Protein AF-A0A6A3YEK0-F1 (afdb_monomer)

Secondary structure (DSSP, 8-state):
---B-TT-PBPPPEEEEE-PPPSSHHHHHHHHHHHTT--HHHHHHHHHHHHHHT-EEEEESSSS--TT-----

pLDDT: mean 91.97, std 5.62, range [64.06, 97.31]

Solvent-accessible surface area (backbone atoms only — not comparable to full-atom values): 4391 Å² total; per-residue (Å²): 89,78,46,67,52,97,87,70,50,72,52,65,39,41,45,52,41,64,39,84,70,60,89,50,64,70,61,32,52,50,18,45,76,74,35,40,39,32,55,73,74,58,33,69,58,46,56,57,50,25,64,75,66,54,36,47,71,35,40,36,78,80,35,55,93,52,94,88,66,78,86,88,130

Organism: NCBI:txid53985

Sequence (73 aa):
MLLGDSLGRKYPPYLVLKVTSSKIAATRAENYAKRHSFGRLLWKKLSPLQARNNVVIYGNSSGCWNKGLKIDW

Radius of gyration: 13.13 Å; Cα contacts (8 Å, |Δi|>4): 91; chains: 1; bounding box: 36×17×31 Å

Structure (mmCIF, N/CA/C/O backbone):
data_AF-A0A6A3YEK0-F1
#
_entry.id   AF-A0A6A3YEK0-F1
#
loop_
_atom_site.group_PDB
_atom_site.id
_atom_site.type_symbol
_atom_site.label_atom_id
_atom_site.label_alt_id
_atom_site.label_comp_id
_atom_site.label_asym_id
_atom_site.label_entity_id
_atom_site.label_seq_id
_atom_site.pdbx_PDB_ins_code
_atom_site.Cartn_x
_atom_site.Cartn_y
_atom_site.Cartn_z
_atom_site.occupancy
_atom_site.B_iso_or_equiv
_atom_site.auth_seq_id
_atom_site.auth_comp_id
_atom_site.auth_asym_id
_atom_site.auth_atom_id
_atom_site.pdbx_PDB_model_num
ATOM 1 N N . MET A 1 1 ? -10.160 5.219 3.093 1.00 84.62 1 MET A N 1
ATOM 2 C CA . MET A 1 1 ? -11.435 4.660 3.568 1.00 84.62 1 MET A CA 1
ATOM 3 C C . MET A 1 1 ? -11.307 4.279 5.026 1.00 84.62 1 MET A C 1
ATOM 5 O O . MET A 1 1 ? -10.316 3.672 5.412 1.00 84.62 1 MET A O 1
ATOM 9 N N . LEU A 1 2 ? -12.305 4.665 5.814 1.00 86.88 2 LEU A N 1
ATOM 10 C CA . LEU A 1 2 ? -12.518 4.163 7.165 1.00 86.88 2 LEU A CA 1
ATOM 11 C C . LEU A 1 2 ? -13.534 3.024 7.061 1.00 86.88 2 LEU A C 1
ATOM 13 O O . LEU A 1 2 ? -14.554 3.193 6.394 1.00 86.88 2 LEU A O 1
ATOM 17 N N . LEU A 1 3 ? -13.236 1.879 7.664 1.00 88.81 3 LEU A N 1
ATOM 18 C CA . LEU A 1 3 ? -14.115 0.714 7.640 1.00 88.81 3 LEU A CA 1
ATOM 19 C C . LEU A 1 3 ? -14.695 0.500 9.034 1.00 88.81 3 LEU A C 1
ATOM 21 O O . LEU A 1 3 ? -13.990 0.660 10.035 1.00 88.81 3 LEU A O 1
ATOM 25 N N . GLY A 1 4 ? -15.966 0.116 9.081 1.00 90.38 4 GLY A N 1
ATOM 26 C CA . GLY A 1 4 ? -16.613 -0.324 10.305 1.00 90.38 4 GLY A CA 1
ATOM 27 C C . GLY A 1 4 ? -17.609 -1.443 10.040 1.00 90.38 4 GLY A C 1
ATOM 28 O O . GLY A 1 4 ? -18.171 -1.514 8.946 1.00 90.38 4 GLY A O 1
ATOM 29 N N . ASP A 1 5 ? -17.784 -2.326 11.021 1.00 91.12 5 ASP A N 1
ATOM 30 C CA . ASP A 1 5 ? -18.810 -3.371 10.978 1.00 91.12 5 ASP A CA 1
ATOM 31 C C . ASP A 1 5 ? -20.145 -2.873 11.566 1.00 91.12 5 ASP A C 1
ATOM 33 O O . ASP A 1 5 ? -20.237 -1.798 12.166 1.00 91.12 5 ASP A O 1
ATOM 37 N N . SER A 1 6 ? -21.207 -3.663 11.394 1.00 93.44 6 SER A N 1
ATOM 38 C CA . SER A 1 6 ? -22.541 -3.355 11.928 1.00 93.44 6 SER A CA 1
ATOM 39 C C . SER A 1 6 ? -22.613 -3.382 13.459 1.00 93.44 6 SER A C 1
ATOM 41 O O . SER A 1 6 ? -23.602 -2.931 14.026 1.00 93.44 6 SER A O 1
ATOM 43 N N . LEU A 1 7 ? -21.583 -3.906 14.130 1.00 94.56 7 LEU A N 1
ATOM 44 C CA . LEU A 1 7 ? -21.449 -3.907 15.587 1.00 94.56 7 LEU A CA 1
ATOM 45 C C . LEU A 1 7 ? -20.739 -2.640 16.090 1.00 94.56 7 LEU A C 1
ATOM 47 O O . LEU A 1 7 ? -20.485 -2.504 17.286 1.00 94.56 7 LEU A O 1
ATOM 51 N N . GLY A 1 8 ? -20.410 -1.709 15.189 1.00 90.81 8 GLY A N 1
ATOM 52 C CA . GLY A 1 8 ? -19.740 -0.457 15.512 1.00 90.81 8 GLY A CA 1
ATOM 53 C C . GLY A 1 8 ? -18.230 -0.593 15.707 1.00 90.81 8 GLY A C 1
ATOM 54 O O . GLY A 1 8 ? -17.590 0.379 16.121 1.00 90.81 8 GLY A O 1
ATOM 55 N N . ARG A 1 9 ? -17.626 -1.751 15.399 1.00 91.19 9 ARG A N 1
ATOM 56 C CA . ARG A 1 9 ? -16.165 -1.892 15.427 1.00 91.19 9 ARG A CA 1
ATOM 57 C C . ARG A 1 9 ? -15.565 -1.079 14.297 1.00 91.19 9 ARG A C 1
ATOM 59 O O . ARG A 1 9 ? -16.008 -1.169 13.158 1.00 91.19 9 ARG A O 1
ATOM 66 N N . LYS A 1 10 ? -14.528 -0.308 14.616 1.00 89.94 10 LYS A N 1
ATOM 67 C CA . LYS A 1 10 ? -13.753 0.474 13.649 1.00 89.94 10 LYS A CA 1
ATOM 68 C C . LYS A 1 10 ? -12.444 -0.247 13.370 1.00 89.94 10 LYS A C 1
ATOM 70 O O . LYS A 1 10 ? -11.736 -0.616 14.303 1.00 89.94 10 LYS A O 1
ATOM 75 N N . TYR A 1 11 ? -12.119 -0.408 12.096 1.00 89.25 11 TYR A N 1
ATOM 76 C CA . TYR A 1 11 ? -10.867 -1.017 11.656 1.00 89.25 11 TYR A CA 1
ATOM 77 C C . TYR A 1 11 ? -9.805 0.053 11.372 1.00 89.25 11 TYR A C 1
ATOM 79 O O . TYR A 1 11 ? -10.156 1.227 11.183 1.00 89.25 11 TYR A O 1
ATOM 87 N N . PRO A 1 12 ? -8.515 -0.334 11.309 1.00 90.69 12 PRO A N 1
ATOM 88 C CA . PRO A 1 12 ? -7.451 0.540 10.829 1.00 90.69 12 PRO A CA 1
ATOM 89 C C . PRO A 1 12 ? -7.849 1.247 9.523 1.00 90.69 12 PRO A C 1
ATOM 91 O O . PRO A 1 12 ? -8.421 0.612 8.631 1.00 90.69 12 PRO A O 1
ATOM 94 N N . PRO A 1 13 ? -7.580 2.555 9.370 1.00 91.75 13 PRO A N 1
ATOM 95 C CA . PRO A 1 13 ? -7.870 3.244 8.124 1.00 91.75 13 PRO A CA 1
ATOM 96 C C . PRO A 1 13 ? -7.024 2.689 6.974 1.00 91.75 13 PRO A C 1
ATOM 98 O O . PRO A 1 13 ? -5.846 2.372 7.139 1.00 91.75 13 PRO A O 1
ATOM 101 N N . TYR A 1 14 ? -7.617 2.654 5.783 1.00 91.69 14 TYR A N 1
ATOM 102 C CA . TYR A 1 14 ? -6.948 2.275 4.542 1.00 91.69 14 TYR A CA 1
ATOM 103 C C . TYR A 1 14 ? -6.770 3.500 3.647 1.00 91.69 14 TYR A C 1
ATOM 105 O O . TYR A 1 14 ? -7.741 4.185 3.321 1.00 91.69 14 TYR A O 1
ATOM 113 N N . LEU A 1 15 ? -5.552 3.789 3.211 1.00 92.44 15 LEU A N 1
ATOM 114 C CA . LEU A 1 15 ? -5.234 4.901 2.316 1.00 92.44 15 LEU A CA 1
ATOM 115 C C . LEU A 1 15 ? -4.707 4.368 0.986 1.00 92.44 15 LEU A C 1
ATOM 117 O O . LEU A 1 15 ? -4.005 3.362 0.947 1.00 92.44 15 LEU A O 1
ATOM 121 N N . VAL A 1 16 ? -5.016 5.065 -0.106 1.00 93.38 16 VAL A N 1
ATOM 122 C CA . VAL A 1 16 ? -4.428 4.785 -1.419 1.00 93.38 16 VAL A CA 1
ATOM 123 C C . VAL A 1 16 ? -3.753 6.048 -1.918 1.00 93.38 16 VAL A C 1
ATOM 125 O O . VAL A 1 16 ? -4.394 7.086 -2.042 1.00 93.38 16 VAL A O 1
ATOM 128 N N . LEU A 1 17 ? -2.455 5.960 -2.186 1.00 93.56 17 LEU A N 1
ATOM 129 C CA . LEU A 1 17 ? -1.655 7.051 -2.720 1.00 93.56 17 LEU A CA 1
ATOM 130 C C . LEU A 1 17 ? -1.320 6.781 -4.182 1.00 93.56 17 LEU A C 1
ATOM 132 O O . LEU A 1 17 ? -1.033 5.650 -4.585 1.00 93.56 17 LEU A O 1
ATOM 136 N N . LYS A 1 18 ? -1.328 7.846 -4.984 1.00 94.00 18 LYS A N 1
ATOM 137 C CA . LYS A 1 18 ? -0.929 7.758 -6.384 1.00 94.00 18 LYS A CA 1
ATOM 138 C C . LYS A 1 18 ? 0.581 7.543 -6.475 1.00 94.00 18 LYS A C 1
ATOM 140 O O . LYS A 1 18 ? 1.348 8.387 -6.021 1.00 94.00 18 LYS A O 1
ATOM 145 N N . VAL A 1 19 ? 1.008 6.438 -7.081 1.00 93.38 19 VAL A N 1
ATOM 146 C CA . VAL A 1 19 ? 2.425 6.137 -7.334 1.00 93.38 19 VAL A CA 1
ATOM 147 C C . VAL A 1 19 ? 2.643 5.568 -8.727 1.00 93.38 19 VAL A C 1
ATOM 149 O O . VAL A 1 19 ? 1.822 4.820 -9.261 1.00 93.38 19 VAL A O 1
ATOM 152 N N . THR A 1 20 ? 3.799 5.880 -9.302 1.00 93.56 20 THR A N 1
ATOM 153 C CA . THR A 1 20 ? 4.244 5.290 -10.564 1.00 93.56 20 THR A CA 1
ATOM 154 C C . THR A 1 20 ? 4.862 3.921 -10.303 1.00 93.56 20 THR A C 1
ATOM 156 O O . THR A 1 20 ? 5.791 3.782 -9.508 1.00 93.56 20 THR A O 1
ATOM 159 N N . SER A 1 21 ? 4.359 2.895 -10.985 1.00 90.69 21 SER A N 1
ATOM 160 C CA . SER A 1 21 ? 4.898 1.538 -10.892 1.00 90.69 21 SER A CA 1
ATOM 161 C C . SER A 1 21 ? 6.314 1.456 -11.471 1.00 90.69 21 SER A C 1
ATOM 163 O O . SER A 1 21 ? 6.661 2.180 -12.405 1.00 90.69 21 SER A O 1
ATOM 165 N N . SER A 1 22 ? 7.122 0.509 -10.984 1.00 93.12 22 SER A N 1
ATOM 166 C CA . SER A 1 22 ? 8.423 0.226 -11.606 1.00 93.12 22 SER A CA 1
ATOM 167 C C . SER A 1 22 ? 8.252 -0.161 -13.080 1.00 93.12 22 SER A C 1
ATOM 169 O O . SER A 1 22 ? 7.303 -0.869 -13.436 1.00 93.12 22 SER A O 1
ATOM 171 N N . LYS A 1 23 ? 9.184 0.274 -13.936 1.00 95.25 23 LYS A N 1
ATOM 172 C CA . LYS A 1 23 ? 9.264 -0.157 -15.344 1.00 95.25 23 LYS A CA 1
ATOM 173 C C . LYS A 1 23 ? 9.746 -1.607 -15.474 1.00 95.25 23 LYS A C 1
ATOM 175 O O . LYS A 1 23 ? 9.402 -2.275 -16.438 1.00 95.25 23 LYS A O 1
ATOM 180 N N . ILE A 1 24 ? 10.487 -2.104 -14.482 1.00 96.81 24 ILE A N 1
ATOM 181 C CA . ILE A 1 24 ? 11.009 -3.473 -14.452 1.00 96.81 24 ILE A CA 1
ATOM 182 C C . ILE A 1 24 ? 9.916 -4.403 -13.917 1.00 96.81 24 ILE A C 1
ATOM 184 O O . ILE A 1 24 ? 9.496 -4.261 -12.766 1.00 96.81 24 ILE A O 1
ATOM 188 N N . ALA A 1 25 ? 9.466 -5.356 -14.739 1.00 96.44 25 ALA A N 1
ATOM 189 C CA . ALA A 1 25 ? 8.338 -6.240 -14.429 1.00 96.44 25 ALA A CA 1
ATOM 190 C C . ALA A 1 25 ? 8.551 -7.060 -13.144 1.00 96.44 25 ALA A C 1
ATOM 192 O O . ALA A 1 25 ? 7.680 -7.067 -12.277 1.00 96.44 25 ALA A O 1
ATOM 193 N N . ALA A 1 26 ? 9.734 -7.661 -12.971 1.00 97.19 26 ALA A N 1
ATOM 194 C CA . ALA A 1 26 ? 10.072 -8.427 -11.769 1.00 97.19 26 ALA A CA 1
ATOM 195 C C . ALA A 1 26 ? 10.002 -7.562 -10.497 1.00 97.19 26 ALA A C 1
ATOM 197 O O . ALA A 1 26 ? 9.359 -7.930 -9.515 1.00 97.19 26 ALA A O 1
ATOM 198 N N . THR A 1 27 ? 10.579 -6.357 -10.533 1.00 96.44 27 THR A N 1
ATOM 199 C CA . THR A 1 27 ? 10.508 -5.406 -9.413 1.00 96.44 27 THR A CA 1
ATOM 200 C C . THR A 1 27 ? 9.080 -4.929 -9.158 1.00 96.44 27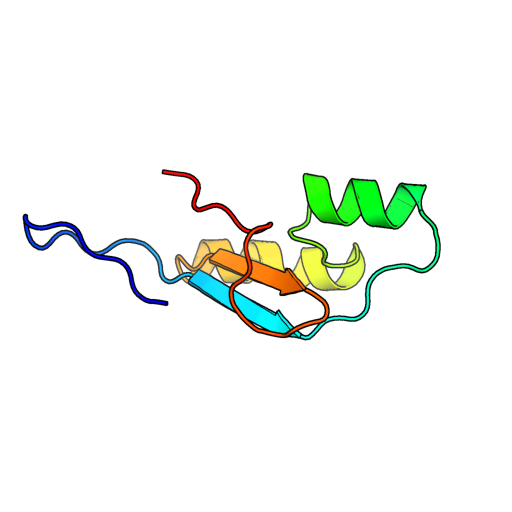 THR A C 1
ATOM 202 O O . THR A 1 27 ? 8.695 -4.736 -8.008 1.00 96.44 27 THR A O 1
ATOM 205 N N . ARG A 1 28 ? 8.277 -4.719 -10.209 1.00 95.50 28 ARG A N 1
ATOM 206 C CA . ARG A 1 28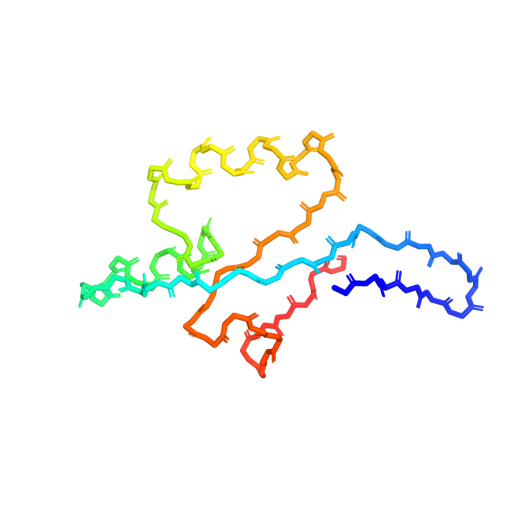 ? 6.863 -4.349 -10.073 1.00 95.50 28 ARG A CA 1
ATOM 207 C C . ARG A 1 28 ? 6.081 -5.443 -9.349 1.00 95.50 28 ARG A C 1
ATOM 209 O O . ARG A 1 28 ? 5.368 -5.116 -8.406 1.00 95.50 28 ARG A O 1
ATOM 216 N N . ALA A 1 29 ? 6.241 -6.702 -9.757 1.00 94.75 29 ALA A N 1
ATOM 217 C CA . ALA A 1 29 ? 5.587 -7.841 -9.119 1.00 94.75 29 ALA A CA 1
ATOM 218 C C . ALA A 1 29 ? 6.014 -7.984 -7.651 1.00 94.75 29 ALA A C 1
ATOM 220 O O . ALA A 1 29 ? 5.170 -8.130 -6.771 1.00 94.75 29 ALA A O 1
ATOM 221 N N . GLU A 1 30 ? 7.311 -7.845 -7.364 1.00 96.69 30 GLU A N 1
ATOM 222 C CA . GLU A 1 30 ? 7.815 -7.915 -5.992 1.00 96.69 30 GLU A CA 1
ATOM 223 C C . GLU A 1 30 ? 7.286 -6.765 -5.117 1.00 96.69 30 GLU A C 1
ATOM 225 O O . GLU A 1 30 ? 6.871 -6.987 -3.980 1.00 96.69 30 GLU A O 1
ATOM 230 N N . ASN A 1 31 ? 7.266 -5.533 -5.637 1.00 95.38 31 ASN A N 1
ATOM 231 C CA . ASN A 1 31 ? 6.723 -4.384 -4.913 1.00 95.38 31 ASN A CA 1
ATOM 232 C C . ASN A 1 31 ? 5.225 -4.543 -4.650 1.00 95.38 31 ASN A C 1
ATOM 234 O O . ASN A 1 31 ? 4.770 -4.222 -3.556 1.00 95.38 31 ASN A O 1
ATOM 238 N N . TYR A 1 32 ? 4.463 -5.034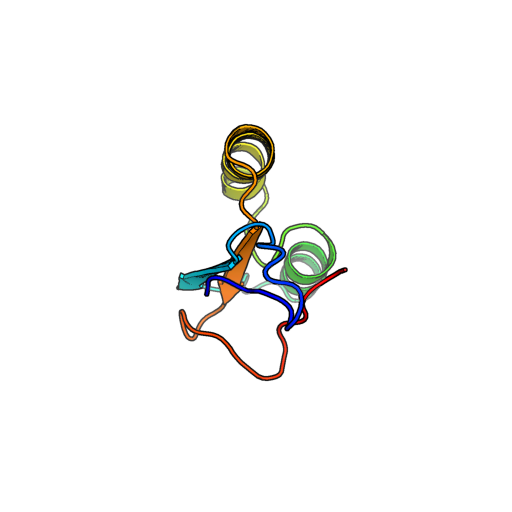 -5.628 1.00 92.38 32 TYR A N 1
ATOM 239 C CA . TYR A 1 32 ? 3.042 -5.316 -5.452 1.00 92.38 32 TYR A CA 1
ATOM 240 C C . TYR A 1 32 ? 2.823 -6.339 -4.331 1.00 92.38 32 TYR A C 1
ATOM 242 O O . TYR A 1 32 ? 2.092 -6.058 -3.387 1.00 92.38 32 TYR A O 1
ATOM 250 N N . ALA A 1 33 ? 3.536 -7.468 -4.379 1.00 92.69 33 ALA A N 1
ATOM 251 C CA . ALA A 1 33 ? 3.357 -8.565 -3.434 1.00 92.69 33 ALA A CA 1
ATOM 252 C C . ALA A 1 33 ? 3.840 -8.253 -2.008 1.00 92.69 33 ALA A C 1
ATOM 254 O O . ALA A 1 33 ? 3.252 -8.732 -1.048 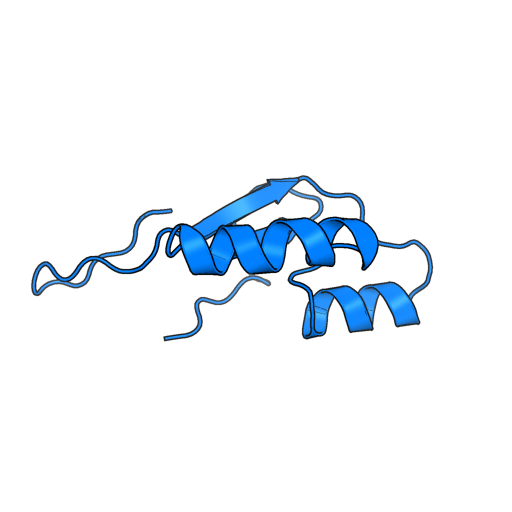1.00 92.69 33 ALA A O 1
ATOM 255 N N . LYS A 1 34 ? 4.931 -7.491 -1.854 1.00 94.62 34 LYS A N 1
ATOM 256 C CA . LYS A 1 34 ? 5.611 -7.340 -0.550 1.00 94.62 34 LYS A CA 1
ATOM 257 C C . LYS A 1 34 ? 5.580 -5.930 0.028 1.00 94.62 34 LYS A C 1
ATOM 259 O O . LYS A 1 34 ? 5.998 -5.734 1.164 1.00 94.62 34 LYS A O 1
ATOM 264 N N . ARG A 1 35 ? 5.231 -4.928 -0.779 1.00 95.62 35 ARG A N 1
ATOM 265 C CA . ARG A 1 35 ? 5.477 -3.510 -0.454 1.00 95.62 35 ARG A CA 1
ATOM 266 C C . ARG A 1 35 ? 4.316 -2.612 -0.844 1.00 95.62 35 ARG A C 1
ATOM 268 O O . ARG A 1 35 ? 4.516 -1.418 -1.035 1.00 95.62 35 ARG A O 1
ATOM 275 N N . HIS A 1 36 ? 3.130 -3.183 -1.038 1.00 94.31 36 HIS A N 1
ATOM 276 C CA . HIS A 1 36 ? 1.921 -2.447 -1.409 1.00 94.31 36 HIS A CA 1
ATOM 277 C C . HIS A 1 36 ? 2.132 -1.538 -2.636 1.00 94.31 36 HIS A C 1
ATOM 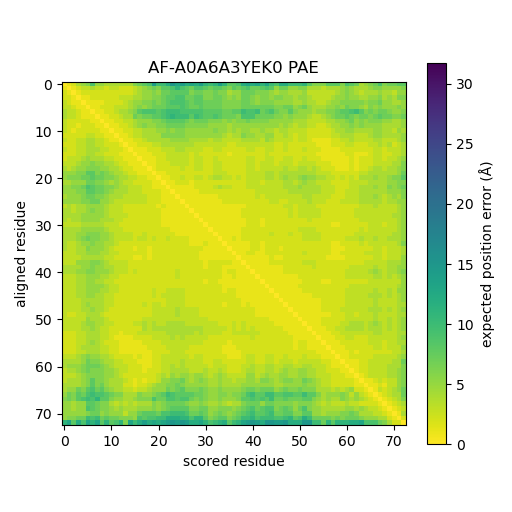279 O O . HIS A 1 36 ? 1.679 -0.396 -2.680 1.00 94.31 36 HIS A O 1
ATOM 285 N N . SER A 1 37 ? 2.880 -2.041 -3.623 1.00 95.00 37 SER A N 1
ATOM 286 C CA . SER A 1 37 ? 3.314 -1.340 -4.844 1.00 95.00 37 SER A CA 1
ATOM 287 C C . SER A 1 37 ? 4.312 -0.193 -4.646 1.00 95.00 37 SER A C 1
ATOM 289 O O . SER A 1 37 ? 4.690 0.456 -5.625 1.00 95.00 37 SER A O 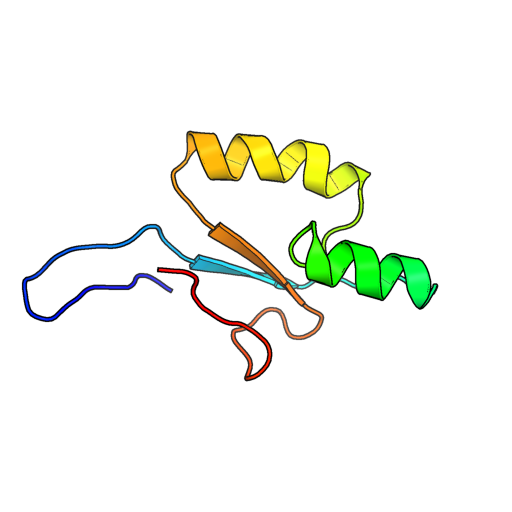1
ATOM 291 N N . PHE A 1 38 ? 4.798 0.046 -3.429 1.00 96.06 38 PHE A N 1
ATOM 292 C CA . PHE A 1 38 ? 5.861 1.010 -3.171 1.00 96.06 38 PHE A CA 1
ATOM 293 C C . PHE A 1 38 ? 7.242 0.428 -3.482 1.00 96.06 38 PHE A C 1
ATOM 295 O O . PHE A 1 38 ? 7.536 -0.748 -3.265 1.00 96.06 38 PHE A O 1
ATOM 302 N N . GLY A 1 39 ? 8.135 1.286 -3.974 1.00 95.81 39 GLY A N 1
ATOM 303 C CA . GLY A 1 39 ? 9.543 0.938 -4.131 1.00 95.81 39 GLY A CA 1
ATOM 304 C C . GLY A 1 39 ? 10.248 0.754 -2.784 1.00 95.81 39 GLY A C 1
ATOM 305 O O . GLY A 1 39 ? 9.848 1.321 -1.768 1.00 95.81 39 GLY A O 1
ATOM 306 N N . ARG A 1 40 ? 11.361 0.013 -2.791 1.00 95.69 40 ARG A N 1
ATOM 307 C CA . ARG A 1 40 ? 12.129 -0.362 -1.589 1.00 95.69 40 ARG A CA 1
ATOM 308 C C . ARG A 1 40 ? 12.459 0.809 -0.654 1.00 95.69 40 ARG A C 1
ATOM 310 O O . ARG A 1 40 ? 12.338 0.666 0.557 1.00 95.69 40 ARG A O 1
ATOM 317 N N . LEU A 1 41 ? 12.900 1.947 -1.197 1.00 94.94 41 LEU A N 1
ATOM 318 C CA . LEU A 1 41 ? 13.322 3.102 -0.391 1.00 94.94 41 LEU A CA 1
ATOM 319 C C . LEU A 1 41 ? 12.150 3.761 0.338 1.00 94.94 41 LEU A C 1
ATOM 321 O O . LEU A 1 41 ? 12.258 4.068 1.522 1.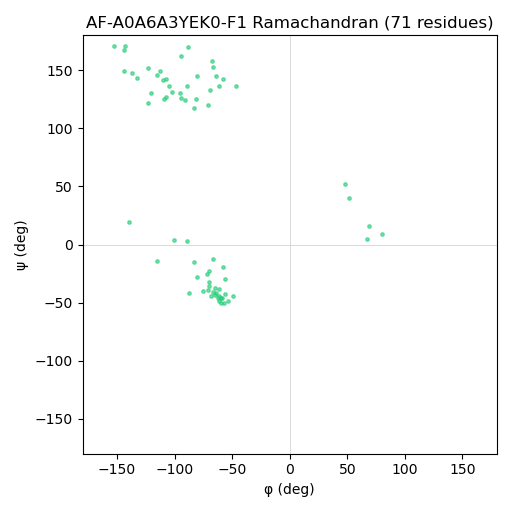00 94.94 41 LEU A O 1
ATOM 325 N N . LEU A 1 42 ? 11.033 3.954 -0.362 1.00 94.75 42 LEU A N 1
ATOM 326 C CA . LEU A 1 42 ? 9.841 4.549 0.226 1.00 94.75 42 LEU A CA 1
ATOM 327 C C . LEU A 1 42 ? 9.175 3.578 1.205 1.00 94.75 42 LEU A C 1
ATOM 329 O O . LEU A 1 42 ? 8.787 3.988 2.293 1.00 94.75 42 LEU A O 1
ATOM 333 N N . TRP A 1 43 ? 9.140 2.286 0.874 1.00 96.81 43 TRP A N 1
ATOM 334 C CA . TRP A 1 43 ? 8.630 1.245 1.765 1.00 96.81 43 TRP A CA 1
ATOM 335 C C . TRP A 1 43 ? 9.350 1.220 3.118 1.00 96.81 43 TRP A C 1
ATOM 337 O O . TRP A 1 43 ? 8.692 1.167 4.151 1.00 96.81 43 TRP A O 1
ATOM 347 N N . LYS A 1 44 ? 10.687 1.357 3.137 1.00 97.25 44 LYS A N 1
ATOM 348 C CA . LYS A 1 44 ? 11.463 1.451 4.390 1.00 97.25 44 LYS A CA 1
ATOM 349 C C . LYS A 1 44 ? 11.007 2.597 5.302 1.00 97.25 44 LYS A C 1
ATOM 351 O O . LYS A 1 44 ? 11.150 2.484 6.512 1.00 97.25 44 LYS A O 1
ATOM 356 N N . LYS A 1 45 ? 10.477 3.687 4.735 1.00 95.94 45 LYS A N 1
ATOM 357 C CA . LYS A 1 45 ? 9.942 4.827 5.494 1.00 95.94 45 LYS A CA 1
ATOM 358 C C . LYS A 1 45 ? 8.470 4.632 5.859 1.00 95.94 45 LYS A C 1
ATOM 360 O O . LYS A 1 45 ? 8.080 4.941 6.975 1.00 95.94 45 LYS A O 1
ATOM 365 N N . LEU A 1 46 ? 7.658 4.115 4.935 1.00 95.25 46 LEU A N 1
ATOM 366 C CA . LEU A 1 46 ? 6.214 3.962 5.131 1.00 95.25 46 LEU A CA 1
ATOM 367 C C . LEU A 1 46 ? 5.850 2.799 6.050 1.00 95.25 46 LEU A C 1
ATOM 369 O O . LEU A 1 46 ? 4.966 2.958 6.879 1.00 95.25 46 LEU A O 1
ATOM 373 N N . SER A 1 47 ? 6.530 1.658 5.947 1.00 95.94 47 SER A N 1
ATOM 374 C CA . SER A 1 47 ? 6.242 0.481 6.772 1.00 95.94 47 SER A CA 1
ATOM 375 C C . SER A 1 47 ? 6.243 0.778 8.282 1.00 95.94 47 SER A C 1
ATOM 377 O O . SER A 1 47 ? 5.266 0.411 8.935 1.00 95.94 47 SER A O 1
ATOM 379 N N . PRO A 1 48 ? 7.253 1.461 8.862 1.00 97.31 48 PRO A N 1
ATOM 380 C CA . PRO A 1 48 ? 7.215 1.803 10.283 1.00 97.31 48 PRO A CA 1
ATOM 381 C C . PRO A 1 48 ? 6.160 2.869 10.613 1.00 97.31 48 PRO A C 1
ATOM 383 O O . PRO A 1 48 ? 5.578 2.820 11.692 1.00 97.31 48 PRO A O 1
ATOM 386 N N . LEU A 1 49 ? 5.871 3.805 9.699 1.00 95.31 49 LEU A N 1
ATOM 387 C CA . LEU A 1 49 ? 4.811 4.804 9.897 1.00 95.31 49 LEU A CA 1
ATOM 388 C C . LEU A 1 49 ? 3.422 4.160 9.923 1.00 95.31 49 LEU A C 1
ATOM 390 O O . LEU A 1 49 ? 2.608 4.498 10.772 1.00 95.31 49 LEU A O 1
ATOM 394 N N . GLN A 1 50 ? 3.169 3.192 9.043 1.00 95.44 50 GLN A N 1
ATOM 395 C CA . GLN A 1 50 ? 1.936 2.409 9.043 1.00 95.44 50 GLN A CA 1
ATOM 396 C C . GLN A 1 50 ? 1.716 1.704 10.380 1.00 95.44 50 GLN A C 1
ATOM 398 O O . GLN A 1 50 ? 0.652 1.841 10.980 1.00 95.44 50 GLN A O 1
ATOM 403 N N . ALA A 1 51 ? 2.746 1.002 10.863 1.00 94.50 51 ALA A N 1
ATOM 404 C CA . ALA A 1 51 ? 2.688 0.288 12.133 1.00 94.50 51 ALA A CA 1
ATOM 405 C C . ALA A 1 51 ? 2.468 1.249 13.312 1.00 94.50 51 ALA A C 1
ATOM 407 O O . ALA A 1 51 ? 1.587 1.023 14.136 1.00 94.50 51 ALA A O 1
ATOM 408 N N . ARG A 1 52 ? 3.217 2.359 13.360 1.00 97.00 52 ARG A N 1
ATOM 409 C CA . ARG A 1 52 ? 3.105 3.368 14.424 1.00 97.00 52 ARG A CA 1
ATOM 410 C C . ARG A 1 52 ? 1.723 4.018 14.482 1.00 97.00 52 ARG A C 1
ATOM 412 O O . ARG A 1 52 ? 1.246 4.331 15.568 1.00 97.00 52 ARG A O 1
ATOM 419 N N . ASN A 1 53 ? 1.110 4.266 13.329 1.00 94.56 53 ASN A N 1
ATOM 420 C CA . ASN A 1 53 ? -0.138 5.019 13.226 1.00 94.56 53 ASN A CA 1
ATOM 421 C C . ASN A 1 53 ? -1.378 4.128 13.057 1.00 94.56 53 ASN A C 1
ATOM 423 O O . ASN A 1 53 ? -2.469 4.664 12.880 1.00 94.56 53 ASN A O 1
ATOM 427 N N . ASN A 1 54 ? -1.218 2.801 13.109 1.00 93.25 54 ASN A N 1
ATOM 428 C CA . ASN A 1 54 ? -2.276 1.820 12.869 1.00 93.25 54 ASN A CA 1
ATOM 429 C C . ASN A 1 54 ? -3.082 2.123 11.590 1.00 93.25 54 ASN A C 1
ATOM 431 O O . ASN A 1 54 ? -4.305 2.256 11.611 1.00 93.25 54 ASN A O 1
ATOM 435 N N . VAL A 1 55 ? -2.368 2.306 10.478 1.00 93.19 55 VAL A N 1
ATOM 436 C CA . VAL A 1 55 ? -2.926 2.650 9.163 1.00 93.19 55 VAL A CA 1
ATOM 437 C C . VAL A 1 55 ? -2.315 1.750 8.099 1.00 93.19 55 VAL A C 1
ATOM 439 O O . VAL A 1 55 ? -1.122 1.451 8.140 1.00 93.19 55 VAL A O 1
ATOM 442 N N . VAL A 1 56 ? -3.109 1.358 7.108 1.00 92.75 56 VAL A N 1
ATOM 443 C CA . VAL A 1 56 ? -2.634 0.600 5.947 1.00 92.75 56 VAL A CA 1
ATOM 444 C C . VAL A 1 56 ? -2.631 1.516 4.730 1.00 92.75 56 VAL A C 1
ATOM 446 O O . VAL A 1 56 ? -3.637 2.147 4.417 1.00 92.75 56 VAL A O 1
ATOM 449 N N . ILE A 1 57 ? -1.503 1.618 4.030 1.00 94.12 57 ILE A N 1
ATOM 450 C CA . ILE A 1 57 ? -1.349 2.483 2.858 1.00 94.12 57 ILE A CA 1
ATOM 451 C C . ILE A 1 57 ? -0.983 1.609 1.659 1.00 94.12 57 ILE A C 1
ATOM 453 O O . ILE A 1 5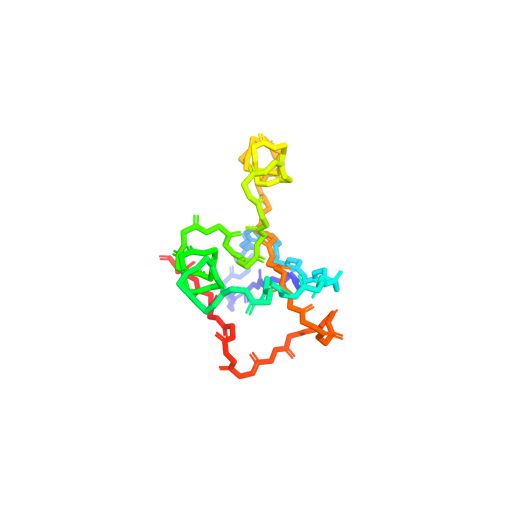7 ? -0.052 0.806 1.713 1.00 94.12 57 ILE A O 1
ATOM 457 N N . TYR A 1 58 ? -1.701 1.791 0.555 1.00 94.25 58 TYR A N 1
ATOM 458 C CA . TYR A 1 58 ? -1.404 1.179 -0.734 1.00 94.25 58 TYR A CA 1
ATOM 459 C C . TYR A 1 58 ? -0.989 2.220 -1.763 1.00 94.25 58 TYR A C 1
ATOM 461 O O . TYR A 1 58 ? -1.447 3.361 -1.747 1.00 94.25 58 TYR A O 1
ATOM 469 N N . GLY A 1 59 ? -0.130 1.813 -2.691 1.00 94.44 59 GLY A N 1
ATOM 470 C CA . GLY A 1 59 ? 0.207 2.575 -3.880 1.00 94.44 59 GLY A CA 1
ATOM 471 C C . GLY A 1 59 ? -0.469 1.996 -5.123 1.00 94.44 59 GLY A C 1
ATOM 472 O O . GLY A 1 59 ? -0.446 0.785 -5.342 1.00 94.44 59 GLY A O 1
ATOM 473 N N . ASN A 1 60 ? -1.027 2.846 -5.984 1.00 92.88 60 ASN A N 1
ATOM 474 C CA . ASN A 1 60 ? -1.347 2.473 -7.366 1.00 92.88 60 ASN A CA 1
ATOM 475 C C . ASN A 1 60 ? -1.327 3.694 -8.305 1.00 92.88 60 ASN A C 1
ATOM 477 O O . ASN A 1 60 ? -1.225 4.832 -7.857 1.00 92.88 60 ASN A O 1
ATOM 481 N N . SER A 1 61 ? -1.416 3.473 -9.618 1.00 91.81 61 SER A N 1
ATOM 482 C CA . SER A 1 61 ? -1.383 4.556 -10.615 1.00 91.81 61 SER A CA 1
ATOM 483 C C . SER A 1 61 ? -2.637 5.438 -10.613 1.00 91.81 61 SER A C 1
ATOM 485 O O . SER A 1 61 ? -2.574 6.588 -11.049 1.00 91.81 61 SER A O 1
ATOM 487 N N . SER A 1 62 ? -3.765 4.925 -10.122 1.00 90.69 62 SER A N 1
ATOM 488 C CA . SER A 1 62 ? -5.042 5.641 -10.073 1.00 90.69 62 SER A CA 1
ATOM 489 C C . SER A 1 62 ? -5.127 6.616 -8.893 1.00 90.69 62 SER A C 1
ATOM 491 O O . SER A 1 62 ? -5.823 7.620 -8.986 1.00 90.69 62 SER A O 1
ATOM 493 N N . GLY A 1 63 ? -4.413 6.348 -7.794 1.00 91.25 63 GLY A N 1
ATOM 494 C CA . GLY A 1 63 ? -4.526 7.102 -6.542 1.00 91.25 63 GLY A CA 1
ATOM 495 C C . GLY A 1 63 ? -5.855 6.899 -5.810 1.00 91.25 63 GLY A C 1
ATOM 496 O O . GLY A 1 63 ? -6.199 7.691 -4.942 1.00 91.25 63 GLY A O 1
ATOM 497 N N . CYS A 1 64 ? -6.617 5.867 -6.167 1.00 90.94 64 CYS A N 1
ATOM 498 C CA . CYS A 1 64 ? -7.923 5.570 -5.593 1.00 90.94 64 CYS A CA 1
ATOM 499 C C . CYS A 1 64 ? -8.135 4.058 -5.472 1.00 90.94 64 CYS A C 1
ATOM 501 O O . CYS A 1 64 ? -7.369 3.255 -6.021 1.00 90.94 64 CYS A O 1
ATOM 503 N N . TRP A 1 65 ? -9.170 3.667 -4.728 1.00 88.94 65 TRP A N 1
ATOM 504 C CA . TRP A 1 65 ? -9.535 2.263 -4.583 1.00 88.94 65 TRP A CA 1
ATOM 505 C C . TRP A 1 65 ? -9.908 1.663 -5.943 1.00 88.94 65 TRP A C 1
ATOM 507 O O . TRP A 1 65 ? -10.612 2.289 -6.732 1.00 88.94 65 TRP A O 1
ATOM 517 N N . ASN A 1 66 ? -9.434 0.453 -6.232 1.00 87.31 66 ASN A N 1
ATOM 518 C CA . ASN A 1 66 ? -9.751 -0.249 -7.471 1.00 87.31 66 ASN A CA 1
ATOM 519 C C . ASN A 1 66 ? -9.900 -1.755 -7.217 1.00 87.31 66 ASN A C 1
ATOM 521 O O . ASN A 1 66 ? -9.578 -2.243 -6.137 1.00 87.31 66 ASN A O 1
ATOM 525 N N . LYS A 1 67 ? -10.383 -2.496 -8.224 1.00 84.31 67 LYS A N 1
ATOM 526 C CA . LYS A 1 67 ? -10.678 -3.938 -8.118 1.00 84.31 67 LYS A CA 1
ATOM 527 C C . LYS A 1 67 ? -9.473 -4.808 -7.720 1.00 84.31 67 LYS A C 1
ATOM 529 O O . LYS A 1 67 ? -9.670 -5.942 -7.303 1.00 84.31 67 LYS A O 1
ATOM 534 N N . GLY A 1 68 ? -8.246 -4.309 -7.884 1.00 80.56 68 GLY A N 1
ATOM 535 C CA . GLY A 1 68 ? -7.025 -5.038 -7.534 1.00 80.56 68 GLY A CA 1
ATOM 536 C C . GLY A 1 68 ? -6.641 -4.938 -6.058 1.00 80.56 68 GLY A C 1
ATOM 537 O O . GLY A 1 68 ? -5.811 -5.719 -5.606 1.00 80.56 68 GLY A O 1
ATOM 538 N N . LEU A 1 69 ? -7.223 -4.000 -5.306 1.00 84.75 69 LEU A N 1
ATOM 539 C CA . LEU A 1 69 ? -6.950 -3.844 -3.881 1.00 84.75 69 LEU A CA 1
ATOM 540 C C . LEU A 1 69 ? -7.897 -4.709 -3.054 1.00 84.75 69 LEU A C 1
ATOM 542 O O . LEU A 1 69 ? -9.102 -4.764 -3.307 1.00 84.75 69 LEU A O 1
ATOM 546 N N . LYS A 1 70 ? -7.332 -5.366 -2.045 1.00 81.12 70 LYS A N 1
ATOM 547 C CA . LYS A 1 70 ? -8.062 -6.164 -1.066 1.00 81.12 70 LYS A CA 1
ATOM 548 C C . LYS A 1 70 ? -7.756 -5.646 0.331 1.00 81.12 70 LYS A C 1
ATOM 550 O O . LYS A 1 70 ? -6.710 -5.046 0.562 1.00 81.12 70 LYS A O 1
ATOM 555 N N . ILE A 1 71 ? -8.721 -5.839 1.215 1.00 80.06 71 ILE A N 1
ATOM 556 C CA . ILE A 1 71 ? -8.575 -5.615 2.648 1.00 80.06 71 ILE A CA 1
ATOM 557 C C . ILE A 1 71 ? -8.203 -6.970 3.233 1.00 80.06 71 ILE A C 1
ATOM 559 O O . ILE A 1 71 ? -8.919 -7.944 2.988 1.00 80.06 71 ILE A O 1
ATOM 563 N N . ASP A 1 72 ? -7.099 -7.015 3.966 1.00 71.88 72 ASP A N 1
ATOM 564 C CA . ASP A 1 72 ? -6.719 -8.183 4.750 1.00 71.88 72 ASP A CA 1
ATOM 565 C C . ASP A 1 72 ? -7.328 -8.006 6.152 1.00 71.88 72 ASP A C 1
ATOM 567 O 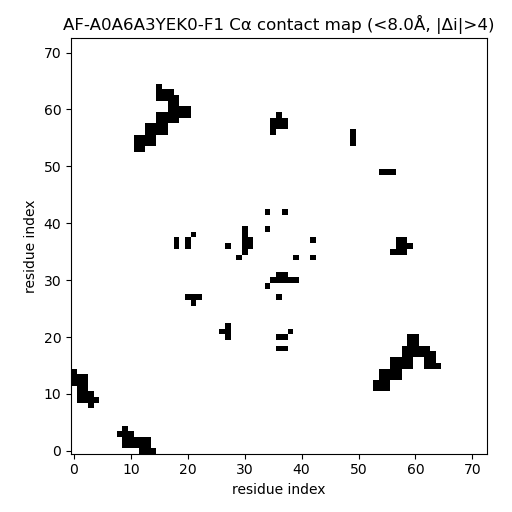O . ASP A 1 72 ? -7.166 -6.947 6.769 1.00 71.88 72 ASP A O 1
ATOM 571 N N . TRP A 1 73 ? -8.114 -8.994 6.591 1.00 64.06 73 TRP A N 1
ATOM 572 C CA . TRP A 1 73 ? -8.858 -8.984 7.858 1.00 64.06 73 TRP A CA 1
ATOM 573 C C . TRP A 1 73 ? -8.092 -9.689 8.972 1.00 64.06 73 TRP A C 1
ATOM 575 O O . TRP A 1 73 ? -7.490 -10.749 8.682 1.00 64.06 73 TRP A O 1
#

Foldseek 3Di:
DWDADPVGDTAAAEFEAADDADPDPVQQVCCVVPPLRDHPVVSVVVVVVCVVRVHHYHYDNVRDDDPPDDDDD

Mean predicted aligned error: 3.5 Å

Nearest PDB structures (foldseek):
  7rqg-assembly3_C  TM=2.958E-01  e=3.896E-01  Severe acute respiratory syndrome coronavirus 2
  7n29-assembly1_A-3  TM=4.177E-01  e=4.498E+00  Homo sapiens